Protein AF-A0A6B3F4C3-F1 (afdb_monomer)

Secondary structure (DSSP, 8-state):
-PPPPHHHHHHHHHHHHHHHHHHHHHHHHHH--HHHHHHHHHHHHHHHGGGG-SSHHHHHHHHHHHHHHHHHHHHHHHTTSTT---

Mean predicted aligned error: 5.35 Å

Nearest PDB structures (foldseek):
  7dgw-assembly1_A  TM=4.961E-01  e=2.605E+00  Escherichia coli 'BL21-Gold(DE3)pLysS AG'
  5ip0-assembly2_E  TM=3.593E-01  e=4.968E+00  Aeromonas hydrophila
  4wpe-ass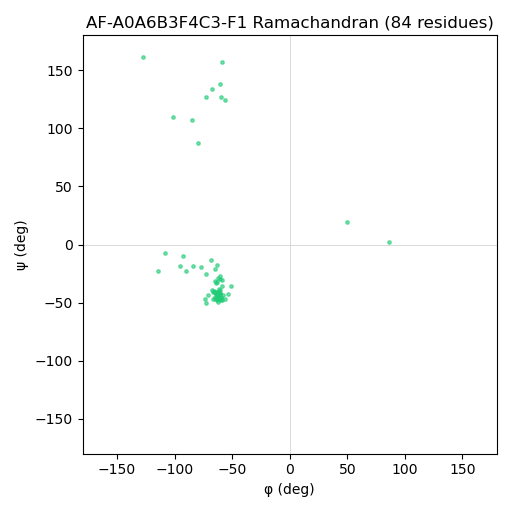embly1_A-2  TM=3.337E-01  e=6.662E+00  Saccharomyces cerevisiae S288C

Structure (mmCIF, N/CA/C/O backbone):
data_AF-A0A6B3F4C3-F1
#
_entry.id   AF-A0A6B3F4C3-F1
#
loop_
_atom_site.group_PDB
_atom_site.id
_atom_site.type_symbol
_atom_site.label_atom_id
_atom_site.label_alt_id
_atom_site.label_comp_id
_atom_site.label_asym_id
_atom_site.label_entity_id
_atom_site.label_seq_id
_atom_site.pdbx_PDB_ins_code
_atom_site.Cartn_x
_atom_site.Cartn_y
_atom_site.Cartn_z
_atom_site.occupancy
_atom_site.B_iso_or_equiv
_atom_site.auth_seq_id
_atom_site.auth_comp_id
_atom_site.auth_asym_id
_atom_site.auth_atom_id
_atom_site.pdbx_PDB_model_num
ATOM 1 N N . ARG A 1 1 ? -6.932 2.596 -28.651 1.00 62.41 1 ARG A N 1
ATOM 2 C CA . ARG A 1 1 ? -6.374 3.505 -27.622 1.00 62.41 1 ARG A CA 1
ATOM 3 C C . ARG A 1 1 ? -4.872 3.483 -27.811 1.00 62.41 1 ARG A C 1
ATOM 5 O O . ARG A 1 1 ? -4.340 2.384 -27.851 1.00 62.41 1 ARG A O 1
ATOM 12 N N . GLU A 1 2 ? -4.234 4.633 -28.005 1.00 71.00 2 GLU A N 1
ATOM 13 C CA . GLU A 1 2 ? -2.769 4.710 -27.954 1.00 71.00 2 GLU A CA 1
ATOM 14 C C . GLU A 1 2 ? -2.301 4.271 -26.564 1.00 71.00 2 GLU A C 1
ATOM 16 O O . GLU A 1 2 ? -2.953 4.594 -25.564 1.00 71.00 2 GLU A O 1
ATOM 21 N N . GLU A 1 3 ? -1.224 3.489 -26.502 1.00 73.62 3 GLU A N 1
ATOM 22 C CA . GLU A 1 3 ? -0.633 3.146 -25.215 1.00 73.62 3 GLU A CA 1
ATOM 23 C C . GLU A 1 3 ? -0.024 4.405 -24.588 1.00 73.62 3 GLU A C 1
ATOM 25 O O . GLU A 1 3 ? 0.669 5.164 -25.273 1.00 73.62 3 GLU A O 1
ATOM 30 N N . PRO A 1 4 ? -0.280 4.663 -23.296 1.00 78.12 4 PRO A N 1
ATOM 31 C CA . PRO A 1 4 ? 0.332 5.789 -22.613 1.00 78.12 4 PRO A CA 1
ATOM 32 C C . PRO A 1 4 ? 1.857 5.645 -22.654 1.00 78.12 4 PRO A C 1
ATOM 34 O O . PRO A 1 4 ? 2.412 4.625 -22.251 1.00 78.12 4 PRO A O 1
ATOM 37 N N . GLY A 1 5 ? 2.542 6.690 -23.124 1.00 90.06 5 GLY A N 1
ATOM 38 C CA . GLY A 1 5 ? 4.002 6.728 -23.117 1.00 90.06 5 GLY A CA 1
ATOM 39 C C . GLY A 1 5 ? 4.571 6.580 -21.700 1.00 90.06 5 GLY A C 1
ATOM 40 O O . GLY A 1 5 ? 3.913 6.909 -20.711 1.00 90.06 5 GLY A O 1
ATOM 41 N N . ALA A 1 6 ? 5.826 6.134 -21.599 1.00 86.62 6 ALA A N 1
ATOM 42 C CA . ALA A 1 6 ? 6.491 5.836 -20.324 1.00 86.62 6 ALA A CA 1
ATOM 43 C C . ALA A 1 6 ? 6.403 6.980 -19.293 1.00 86.62 6 ALA A C 1
ATOM 45 O O . ALA A 1 6 ? 6.241 6.744 -18.100 1.00 86.62 6 ALA A O 1
ATOM 46 N N . GLU A 1 7 ? 6.455 8.230 -19.750 1.00 89.19 7 GLU A N 1
ATOM 47 C CA . GLU A 1 7 ? 6.328 9.402 -18.886 1.00 89.19 7 GLU A CA 1
ATOM 48 C C . GLU A 1 7 ? 4.925 9.555 -18.271 1.00 89.19 7 GLU A C 1
ATOM 50 O O . GLU A 1 7 ? 4.792 9.881 -17.093 1.00 89.19 7 GLU A O 1
ATOM 55 N N . ALA A 1 8 ? 3.870 9.271 -19.038 1.00 91.12 8 ALA A N 1
ATOM 56 C CA . ALA A 1 8 ? 2.505 9.283 -18.519 1.00 91.12 8 ALA A CA 1
ATOM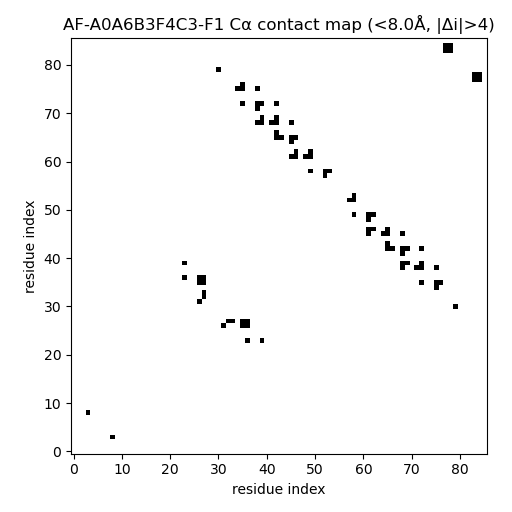 57 C C . ALA A 1 8 ? 2.302 8.174 -17.475 1.00 91.12 8 ALA A C 1
ATOM 59 O O . ALA A 1 8 ? 1.696 8.424 -16.435 1.00 91.12 8 ALA A O 1
ATOM 60 N N . LEU A 1 9 ? 2.875 6.988 -17.711 1.00 88.19 9 LEU A N 1
ATOM 61 C CA . LEU A 1 9 ? 2.852 5.877 -16.756 1.00 88.19 9 LEU A CA 1
ATOM 62 C C . LEU A 1 9 ? 3.585 6.217 -15.451 1.00 88.19 9 LEU A C 1
ATOM 64 O O . LEU A 1 9 ? 3.056 5.950 -14.376 1.00 88.19 9 LEU A O 1
ATOM 68 N N . ARG A 1 10 ? 4.759 6.859 -15.524 1.00 85.94 10 ARG A N 1
ATOM 69 C CA . ARG A 1 10 ? 5.502 7.300 -14.329 1.00 85.94 10 ARG A CA 1
ATOM 70 C C . ARG A 1 10 ? 4.725 8.322 -13.504 1.00 85.94 10 ARG A C 1
ATOM 72 O O . ARG A 1 10 ? 4.660 8.197 -12.283 1.00 85.94 10 ARG A O 1
ATOM 79 N N . ARG A 1 11 ? 4.107 9.312 -14.157 1.00 91.25 11 ARG A N 1
ATOM 80 C CA . ARG A 1 11 ? 3.265 10.302 -13.464 1.00 91.25 11 ARG A CA 1
ATOM 81 C C . ARG A 1 11 ? 2.062 9.659 -12.793 1.00 91.25 11 ARG A C 1
ATOM 83 O O . ARG A 1 11 ? 1.753 9.990 -11.653 1.00 91.25 11 ARG A O 1
ATOM 90 N N . GLU A 1 12 ? 1.408 8.733 -13.483 1.00 93.38 12 GLU A N 1
ATOM 91 C CA . GLU A 1 12 ? 0.262 8.024 -12.926 1.00 93.38 12 GLU A CA 1
ATOM 92 C C . GLU A 1 12 ? 0.664 7.141 -11.739 1.00 93.38 12 GLU A C 1
ATOM 94 O O . GLU A 1 12 ? -0.005 7.166 -10.707 1.00 93.38 12 GLU A O 1
ATOM 99 N N . ALA A 1 13 ? 1.800 6.444 -11.821 1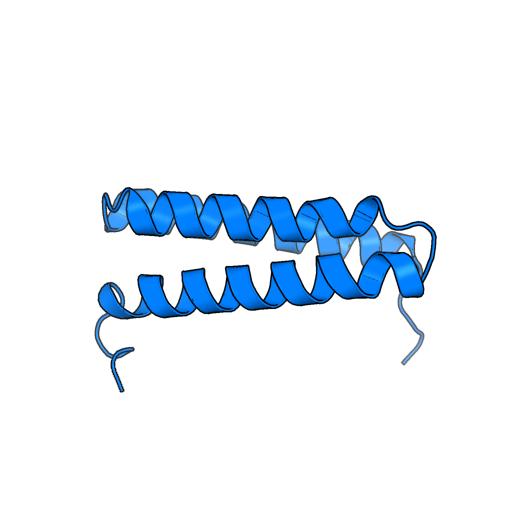.00 88.31 13 ALA A N 1
ATOM 100 C CA . ALA A 1 13 ? 2.346 5.679 -10.703 1.00 88.31 13 ALA A CA 1
ATOM 101 C C . ALA A 1 13 ? 2.636 6.575 -9.485 1.00 88.31 13 ALA A C 1
ATOM 103 O O . ALA A 1 13 ? 2.214 6.258 -8.372 1.00 88.31 13 ALA A O 1
ATOM 104 N N . ALA A 1 14 ? 3.273 7.734 -9.690 1.00 89.12 14 ALA A N 1
ATOM 105 C CA . ALA A 1 14 ? 3.527 8.700 -8.621 1.00 89.12 14 ALA A CA 1
ATOM 106 C C . ALA A 1 14 ? 2.226 9.239 -7.995 1.00 89.12 14 ALA A C 1
ATOM 108 O O . ALA A 1 14 ? 2.124 9.344 -6.771 1.00 89.12 14 ALA A O 1
ATOM 109 N N . ARG A 1 15 ? 1.208 9.529 -8.819 1.00 94.81 15 ARG A N 1
ATOM 110 C CA . ARG A 1 15 ? -0.118 9.968 -8.358 1.00 94.81 15 ARG A CA 1
ATOM 111 C C . ARG A 1 15 ? -0.792 8.898 -7.500 1.00 94.81 15 ARG A C 1
ATOM 113 O O . ARG A 1 15 ? -1.258 9.200 -6.404 1.00 94.81 15 ARG A O 1
ATOM 120 N N . LEU A 1 16 ? -0.825 7.652 -7.971 1.00 92.12 16 LEU A N 1
ATOM 121 C CA . LEU A 1 16 ? -1.402 6.526 -7.230 1.00 92.12 16 LEU A CA 1
ATOM 122 C C . LEU A 1 16 ? -0.662 6.278 -5.914 1.00 92.12 16 LEU A C 1
ATOM 124 O O . LEU A 1 16 ? -1.294 6.023 -4.891 1.00 92.12 16 LEU A O 1
ATOM 128 N N . ARG A 1 17 ? 0.665 6.428 -5.913 1.00 89.44 17 ARG A N 1
ATOM 129 C CA . ARG A 1 17 ? 1.482 6.324 -4.704 1.00 89.44 17 ARG A CA 1
ATOM 130 C C . ARG A 1 17 ? 1.122 7.390 -3.668 1.00 89.44 17 ARG A C 1
ATOM 132 O O . ARG A 1 17 ? 1.007 7.072 -2.486 1.00 89.44 17 ARG A O 1
ATOM 139 N N . ALA A 1 18 ? 0.923 8.638 -4.092 1.00 93.12 18 ALA A N 1
ATOM 140 C CA . ALA A 1 18 ? 0.490 9.711 -3.198 1.00 93.12 18 ALA A CA 1
ATOM 141 C C . ALA A 1 18 ? -0.889 9.414 -2.583 1.00 93.12 18 ALA A C 1
ATOM 143 O O . ALA A 1 18 ? -1.057 9.529 -1.371 1.00 93.12 18 ALA A O 1
ATOM 144 N N . VAL A 1 19 ? -1.838 8.938 -3.396 1.00 94.88 19 VAL A N 1
ATOM 145 C CA . VAL A 1 19 ? -3.173 8.525 -2.927 1.00 94.88 19 VAL A CA 1
ATOM 146 C C . VAL A 1 19 ? -3.083 7.385 -1.908 1.00 94.88 19 VAL A C 1
ATOM 148 O O . VAL A 1 19 ? -3.771 7.416 -0.890 1.00 94.88 19 VAL A O 1
ATOM 151 N N . ALA A 1 20 ? -2.222 6.392 -2.145 1.00 90.38 20 ALA A N 1
ATOM 152 C CA . ALA A 1 20 ? -2.029 5.279 -1.219 1.00 90.38 20 ALA A CA 1
ATOM 153 C C . ALA A 1 20 ? -1.470 5.742 0.137 1.00 90.38 20 ALA A C 1
ATOM 155 O O . ALA A 1 20 ? -1.948 5.298 1.179 1.00 90.38 20 ALA A O 1
ATOM 156 N N . LEU A 1 21 ? -0.501 6.663 0.135 1.00 91.12 21 LEU A N 1
ATOM 157 C CA . LEU A 1 21 ? 0.032 7.258 1.363 1.00 91.12 21 LEU A CA 1
ATOM 158 C C . LEU A 1 21 ? -1.032 8.038 2.139 1.00 91.12 21 LEU A C 1
ATOM 160 O O . LEU A 1 21 ? -1.139 7.883 3.353 1.00 91.12 21 LEU A O 1
ATOM 164 N N . GLU A 1 22 ? -1.832 8.850 1.449 1.00 93.44 22 GLU A N 1
ATOM 165 C CA . GLU A 1 22 ? -2.917 9.615 2.067 1.00 93.44 22 GLU A CA 1
ATOM 166 C C . GLU A 1 22 ? -3.981 8.691 2.679 1.00 93.44 22 GLU A C 1
ATOM 168 O O . GLU A 1 22 ? -4.438 8.916 3.801 1.00 93.44 22 GLU A O 1
ATOM 173 N N . ALA A 1 23 ? -4.348 7.618 1.973 1.00 89.81 23 ALA A N 1
ATOM 174 C CA . ALA A 1 23 ? -5.275 6.611 2.478 1.00 89.81 23 ALA A CA 1
ATOM 175 C C . ALA A 1 23 ? -4.720 5.880 3.709 1.00 89.81 23 ALA A C 1
ATOM 177 O O . ALA A 1 23 ? -5.442 5.705 4.689 1.00 89.81 23 ALA A O 1
ATOM 178 N N . MET A 1 24 ? -3.438 5.502 3.689 1.00 88.38 24 MET A N 1
ATOM 179 C CA . MET A 1 24 ? -2.774 4.861 4.825 1.00 88.38 24 MET A CA 1
ATOM 180 C C . MET A 1 24 ? -2.748 5.786 6.044 1.00 88.38 24 MET A C 1
ATOM 182 O O . MET A 1 24 ? -3.144 5.364 7.123 1.00 88.38 24 MET A O 1
ATOM 186 N N . PHE A 1 25 ? -2.373 7.054 5.865 1.00 86.81 25 PHE A N 1
ATOM 187 C CA . PHE A 1 25 ? -2.381 8.044 6.944 1.00 86.81 25 PHE A CA 1
ATOM 188 C C . PHE A 1 25 ? -3.777 8.209 7.562 1.00 86.81 25 PHE A C 1
ATOM 190 O O . PHE A 1 25 ? -3.928 8.215 8.780 1.00 86.81 25 PHE A O 1
ATOM 197 N N . ARG A 1 26 ? -4.828 8.275 6.734 1.00 89.25 26 ARG A N 1
ATOM 198 C CA . ARG A 1 26 ? -6.216 8.317 7.225 1.00 89.25 26 ARG A CA 1
ATOM 199 C C . ARG A 1 26 ? -6.601 7.054 7.994 1.00 89.25 26 ARG A C 1
ATOM 201 O O . ARG A 1 26 ? -7.272 7.161 9.013 1.00 89.25 26 ARG A O 1
ATOM 208 N N . ALA A 1 27 ? -6.189 5.877 7.527 1.00 86.44 27 ALA A N 1
ATOM 209 C CA . ALA A 1 27 ? -6.441 4.625 8.234 1.00 86.44 27 ALA A CA 1
ATOM 210 C C . ALA A 1 27 ? -5.726 4.590 9.596 1.00 86.44 27 ALA A C 1
ATOM 212 O O . ALA A 1 27 ? -6.326 4.175 10.584 1.00 86.44 27 ALA A O 1
ATOM 213 N N . GLU A 1 28 ? -4.485 5.077 9.668 1.00 86.62 28 GLU A N 1
ATOM 214 C CA . GLU A 1 28 ? -3.739 5.212 10.926 1.00 86.62 28 GLU A CA 1
ATOM 215 C C . GLU A 1 28 ? -4.473 6.139 11.912 1.00 86.62 28 GLU A C 1
ATOM 217 O O . GLU A 1 28 ? -4.669 5.757 13.063 1.00 86.62 28 GLU A O 1
ATOM 222 N N . LEU A 1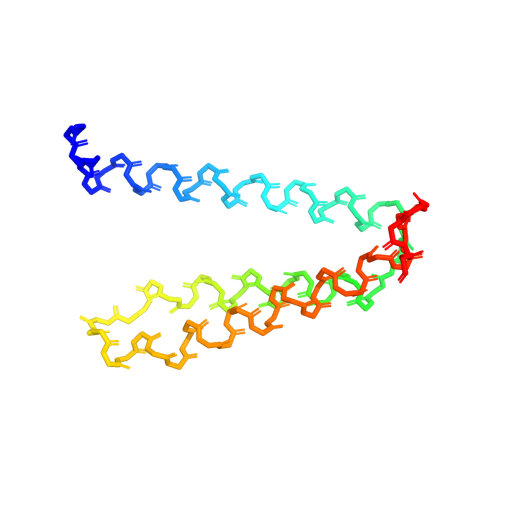 29 ? -4.972 7.295 11.451 1.00 87.50 29 LEU A N 1
ATOM 223 C CA . LEU A 1 29 ? -5.739 8.236 12.282 1.00 87.50 29 LEU A CA 1
ATOM 224 C C . LEU A 1 29 ? -7.074 7.679 12.797 1.00 87.50 29 LEU A C 1
ATOM 226 O O . LEU A 1 29 ? -7.528 8.082 13.862 1.00 87.50 29 LEU A O 1
ATOM 230 N N . LEU A 1 30 ? -7.739 6.820 12.023 1.00 89.06 30 LEU A N 1
ATOM 231 C CA . LEU A 1 30 ? -9.084 6.331 12.349 1.00 89.06 30 LEU A CA 1
ATOM 232 C C . LEU A 1 30 ? -9.087 5.052 13.189 1.00 89.06 30 LEU A C 1
ATOM 234 O O . LEU A 1 30 ? -10.096 4.753 13.822 1.00 89.06 30 LEU A O 1
ATOM 238 N N . THR A 1 31 ? -8.008 4.272 13.144 1.00 86.50 31 THR A N 1
ATOM 239 C CA . THR A 1 31 ? -7.963 2.932 13.752 1.00 86.50 31 THR A CA 1
ATOM 240 C C . THR A 1 31 ? -6.981 2.823 14.908 1.00 86.50 31 THR A C 1
ATOM 242 O O . THR A 1 31 ? -7.116 1.901 15.706 1.00 86.50 31 THR A O 1
ATOM 245 N N . GLU A 1 32 ? -5.969 3.701 14.970 1.00 83.31 32 GLU A N 1
ATOM 246 C CA . GLU A 1 32 ? -4.828 3.608 15.899 1.00 83.31 32 GLU A CA 1
ATOM 247 C C . GLU A 1 32 ? -4.151 2.215 15.908 1.00 83.31 32 GLU A C 1
ATOM 249 O O . GLU A 1 32 ? -3.432 1.847 16.835 1.00 83.31 32 GLU A O 1
ATOM 254 N N . SER A 1 33 ? -4.358 1.411 14.857 1.00 88.06 33 SER A N 1
ATOM 255 C CA . SER A 1 33 ? -3.875 0.034 14.779 1.00 88.06 33 SER A CA 1
ATOM 256 C C . SER A 1 33 ? -2.433 -0.008 14.283 1.00 88.06 33 SER A C 1
ATOM 258 O O . SER A 1 33 ? -2.160 0.173 13.092 1.00 88.06 33 SER A O 1
ATOM 260 N N . GLU A 1 34 ? -1.496 -0.314 15.183 1.00 88.56 34 GLU A N 1
ATOM 261 C CA . GLU A 1 34 ? -0.081 -0.498 14.830 1.00 88.56 34 GLU A CA 1
ATOM 262 C C . GLU A 1 34 ? 0.125 -1.609 13.790 1.00 88.56 34 GLU A C 1
ATOM 264 O O . GLU A 1 34 ? 0.973 -1.484 12.902 1.00 88.56 34 GLU A O 1
ATOM 269 N N . GLU A 1 35 ? -0.673 -2.678 13.865 1.00 89.31 35 GLU A N 1
ATOM 270 C CA . GLU A 1 35 ? -0.624 -3.804 12.932 1.00 89.31 35 GLU A CA 1
ATOM 271 C C . GLU A 1 35 ? -1.051 -3.386 11.519 1.00 89.31 35 GLU A C 1
ATOM 273 O O . GLU A 1 35 ? -0.340 -3.662 10.547 1.00 89.31 35 GLU A O 1
ATOM 278 N N . LEU A 1 36 ? -2.165 -2.656 11.395 1.00 90.38 36 LEU A N 1
ATOM 279 C CA . LEU A 1 36 ? -2.641 -2.142 10.110 1.00 90.38 36 LEU A CA 1
ATOM 280 C C . LEU A 1 36 ? -1.630 -1.167 9.494 1.00 90.38 36 LEU A C 1
ATOM 282 O O . LEU A 1 36 ? -1.332 -1.237 8.298 1.00 90.38 36 LEU A O 1
ATOM 286 N N . ALA A 1 37 ? -1.064 -0.295 10.327 1.00 90.44 37 ALA A N 1
ATOM 287 C CA . ALA A 1 37 ? -0.033 0.658 9.945 1.00 90.44 37 ALA A CA 1
ATOM 288 C C . ALA A 1 37 ? 1.236 -0.057 9.437 1.00 90.44 37 ALA A C 1
ATOM 290 O O . ALA A 1 37 ? 1.794 0.279 8.388 1.00 90.44 37 ALA A O 1
ATOM 291 N N . ALA A 1 38 ? 1.683 -1.101 10.143 1.00 92.00 38 ALA A N 1
ATOM 292 C CA . ALA A 1 38 ? 2.826 -1.915 9.740 1.00 92.00 38 ALA A CA 1
ATOM 293 C C . ALA A 1 38 ? 2.571 -2.665 8.422 1.00 92.00 38 ALA A C 1
ATOM 295 O O . ALA A 1 38 ? 3.444 -2.678 7.546 1.00 92.00 38 ALA A O 1
ATOM 296 N N . ALA A 1 39 ? 1.376 -3.238 8.248 1.00 93.25 39 ALA A N 1
ATOM 297 C CA . ALA A 1 39 ? 0.979 -3.915 7.017 1.00 93.25 39 ALA A CA 1
ATOM 298 C C . ALA A 1 39 ? 0.963 -2.954 5.815 1.00 93.25 39 ALA A C 1
ATOM 300 O O . ALA A 1 39 ? 1.515 -3.281 4.762 1.00 93.25 39 ALA A O 1
ATOM 301 N N . GLY A 1 40 ? 0.416 -1.744 5.984 1.00 92.81 40 GLY A N 1
ATOM 302 C CA . GLY A 1 40 ? 0.383 -0.713 4.940 1.00 92.81 40 GLY A CA 1
ATOM 303 C C . GLY A 1 40 ? 1.783 -0.258 4.522 1.00 92.81 40 GLY A C 1
ATOM 304 O O . GLY A 1 40 ? 2.119 -0.257 3.333 1.00 92.81 40 GLY A O 1
ATOM 305 N N . ARG A 1 41 ? 2.656 0.025 5.498 1.00 92.50 41 ARG A N 1
ATOM 306 C CA . ARG A 1 41 ? 4.059 0.388 5.235 1.00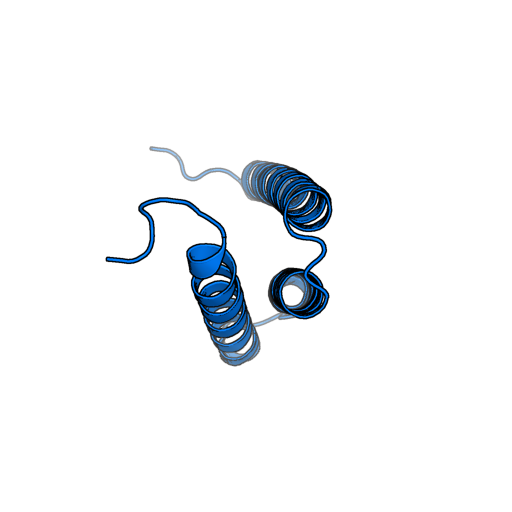 92.50 41 ARG A CA 1
ATOM 307 C C . ARG A 1 41 ? 4.818 -0.719 4.509 1.00 92.50 41 ARG A C 1
ATOM 309 O O . ARG A 1 41 ? 5.614 -0.433 3.611 1.00 92.50 41 ARG A O 1
ATOM 316 N N . ARG A 1 42 ? 4.573 -1.984 4.865 1.00 94.12 42 ARG A N 1
ATOM 317 C CA . ARG A 1 42 ? 5.179 -3.131 4.180 1.00 94.12 42 ARG A CA 1
ATOM 318 C C . ARG A 1 42 ? 4.705 -3.237 2.729 1.00 94.12 42 ARG A C 1
ATOM 320 O O . ARG A 1 42 ? 5.544 -3.404 1.848 1.00 94.12 42 ARG A O 1
ATOM 327 N N . ALA A 1 43 ? 3.406 -3.081 2.475 1.00 93.62 43 ALA A N 1
ATOM 328 C CA . ALA A 1 43 ? 2.844 -3.127 1.125 1.00 93.62 43 ALA A CA 1
ATOM 329 C C . ALA A 1 43 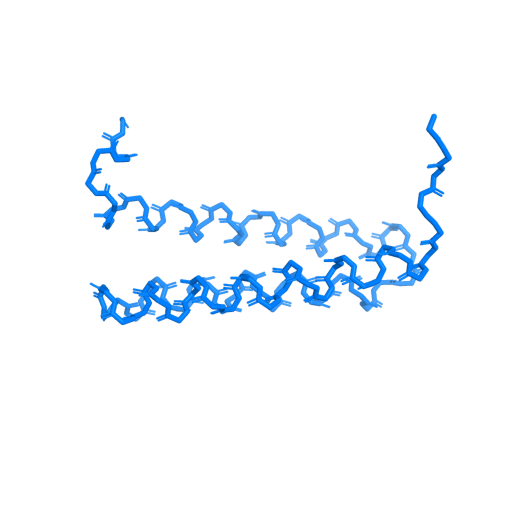? 3.425 -2.043 0.204 1.00 93.62 43 ALA A C 1
ATOM 331 O O . ALA A 1 43 ? 3.788 -2.333 -0.940 1.00 93.62 43 ALA A O 1
ATOM 332 N N . LEU A 1 44 ? 3.592 -0.817 0.711 1.00 91.69 44 LEU A N 1
ATOM 333 C CA . LEU A 1 44 ? 4.253 0.262 -0.030 1.00 91.69 44 LEU A CA 1
ATOM 334 C C . LEU A 1 44 ? 5.718 -0.067 -0.327 1.00 91.69 44 LEU A C 1
ATOM 336 O O . LEU A 1 44 ? 6.143 0.026 -1.474 1.00 91.69 44 LEU A O 1
ATOM 340 N N . LYS A 1 45 ? 6.476 -0.520 0.676 1.00 91.88 45 LYS A N 1
ATOM 341 C CA . LYS A 1 45 ? 7.894 -0.868 0.509 1.00 91.88 45 LYS A CA 1
ATOM 342 C C . LYS A 1 45 ? 8.112 -1.983 -0.516 1.00 91.88 45 LYS A C 1
ATOM 344 O O . LYS A 1 45 ? 9.052 -1.915 -1.306 1.00 91.88 45 LYS A O 1
ATOM 349 N N . ASP A 1 46 ? 7.277 -3.017 -0.489 1.00 92.44 46 ASP A N 1
ATOM 350 C CA . ASP A 1 46 ? 7.398 -4.139 -1.421 1.00 92.44 46 ASP A CA 1
ATOM 351 C C . ASP A 1 46 ? 6.955 -3.754 -2.843 1.00 92.44 46 ASP A C 1
ATOM 353 O O . ASP A 1 46 ? 7.480 -4.307 -3.807 1.00 92.44 46 ASP A O 1
ATOM 357 N N . THR A 1 47 ? 6.079 -2.754 -2.983 1.00 89.38 47 THR A N 1
ATOM 358 C CA . THR A 1 47 ? 5.731 -2.151 -4.280 1.00 89.38 47 THR A CA 1
ATOM 359 C C . THR A 1 47 ? 6.859 -1.266 -4.815 1.00 89.38 47 THR A C 1
ATOM 361 O O . THR A 1 47 ? 7.274 -1.452 -5.953 1.00 89.38 47 THR A O 1
ATOM 364 N N . ASP A 1 48 ? 7.433 -0.386 -3.989 1.00 88.94 48 ASP A N 1
ATOM 365 C CA . ASP A 1 48 ? 8.555 0.489 -4.372 1.00 88.94 48 ASP A CA 1
ATOM 366 C C . ASP A 1 48 ? 9.797 -0.329 -4.807 1.00 88.94 48 ASP A C 1
ATOM 368 O O . ASP A 1 48 ? 10.570 0.087 -5.666 1.00 88.94 48 ASP A O 1
ATOM 372 N N . ARG A 1 49 ? 9.990 -1.541 -4.265 1.00 87.25 49 ARG A N 1
ATOM 373 C CA . ARG A 1 49 ? 11.077 -2.449 -4.680 1.00 87.25 49 ARG A CA 1
ATOM 374 C C . ARG A 1 49 ? 10.971 -2.941 -6.120 1.00 87.25 49 ARG A C 1
ATOM 376 O O . ARG A 1 49 ? 11.983 -3.385 -6.660 1.00 87.25 49 ARG A O 1
ATOM 383 N N . MET A 1 50 ? 9.789 -2.901 -6.732 1.00 86.75 50 MET A N 1
ATOM 384 C CA . MET A 1 50 ? 9.613 -3.332 -8.120 1.00 86.75 50 MET A CA 1
ATOM 385 C C . MET A 1 50 ? 10.429 -2.468 -9.091 1.00 86.75 50 MET A C 1
ATOM 387 O O . MET A 1 50 ? 10.918 -2.995 -10.087 1.00 86.75 50 MET A O 1
ATOM 391 N N . ASP A 1 51 ? 10.671 -1.198 -8.752 1.00 85.00 51 ASP A N 1
ATOM 392 C CA . ASP A 1 51 ? 11.478 -0.268 -9.554 1.00 85.00 51 ASP A CA 1
ATOM 393 C C . ASP A 1 51 ? 12.973 -0.636 -9.598 1.00 85.00 51 ASP A C 1
ATOM 395 O O . ASP A 1 51 ? 13.725 -0.109 -10.417 1.00 85.00 51 ASP A O 1
ATOM 399 N N . LEU A 1 52 ? 13.425 -1.552 -8.731 1.00 87.25 52 LEU A N 1
ATOM 400 C CA . LEU A 1 52 ? 14.810 -2.032 -8.709 1.00 87.25 52 LEU A CA 1
ATOM 401 C C . LEU A 1 52 ? 15.069 -3.156 -9.722 1.00 87.25 52 LEU A C 1
ATOM 403 O O . LEU A 1 52 ? 16.230 -3.426 -10.036 1.00 87.25 52 LEU A O 1
ATOM 407 N N . ALA A 1 53 ? 14.018 -3.819 -10.211 1.00 88.69 53 ALA A N 1
ATOM 408 C CA . ALA A 1 53 ? 14.148 -4.913 -11.164 1.00 88.69 53 ALA A CA 1
ATOM 409 C C . ALA A 1 53 ? 14.542 -4.373 -12.546 1.00 88.69 53 ALA A C 1
ATOM 411 O O . ALA A 1 53 ? 13.878 -3.506 -13.114 1.00 88.69 53 ALA A O 1
ATOM 412 N N . ARG A 1 54 ? 15.619 -4.914 -13.113 1.00 89.50 54 ARG A N 1
ATOM 413 C CA . ARG A 1 54 ? 16.121 -4.564 -14.450 1.00 89.50 54 ARG A CA 1
ATOM 414 C C . ARG A 1 54 ? 15.611 -5.518 -15.519 1.00 89.50 54 ARG A C 1
ATOM 416 O O . ARG A 1 54 ? 15.632 -5.184 -16.703 1.00 89.50 54 ARG A O 1
ATOM 423 N N . THR A 1 55 ? 15.147 -6.696 -15.111 1.00 91.00 55 THR A N 1
ATOM 424 C CA . THR A 1 55 ? 14.595 -7.715 -16.004 1.00 91.00 55 THR A CA 1
ATOM 425 C C . THR A 1 55 ? 13.215 -8.179 -15.546 1.00 91.00 55 THR A C 1
ATOM 427 O O . THR A 1 55 ? 12.813 -8.015 -14.394 1.00 91.00 55 THR A O 1
ATOM 430 N N . ARG A 1 56 ? 12.460 -8.793 -16.465 1.00 86.50 56 ARG A N 1
ATOM 431 C CA . ARG A 1 56 ? 11.156 -9.395 -16.136 1.00 86.50 56 ARG A CA 1
ATOM 432 C C . ARG A 1 56 ? 11.276 -10.546 -15.139 1.00 86.50 56 ARG A C 1
ATOM 434 O O . ARG A 1 56 ? 10.356 -10.759 -14.357 1.00 86.50 56 ARG A O 1
ATOM 441 N N . GLU A 1 57 ? 12.380 -11.282 -15.188 1.00 90.69 57 GLU A N 1
ATOM 442 C CA . GLU A 1 57 ? 12.643 -12.405 -14.291 1.00 90.69 57 GLU A CA 1
ATOM 443 C C . GLU A 1 57 ? 12.924 -11.908 -12.868 1.00 90.69 57 GLU A C 1
ATOM 445 O O . GLU A 1 57 ? 12.296 -12.375 -11.920 1.00 90.69 57 GLU A O 1
ATOM 450 N N . GLU A 1 58 ? 13.730 -10.850 -12.730 1.00 90.00 58 GLU A N 1
ATOM 451 C CA . GLU A 1 58 ? 13.952 -10.155 -11.454 1.00 90.00 58 GLU A CA 1
ATOM 452 C C . GLU A 1 58 ? 12.666 -9.556 -10.868 1.00 90.00 58 GLU A C 1
ATOM 454 O O . GLU A 1 58 ? 12.546 -9.425 -9.653 1.00 90.00 58 GLU A O 1
ATOM 459 N N . LEU A 1 59 ? 11.684 -9.214 -11.709 1.00 91.06 59 LEU A N 1
ATOM 460 C CA . LEU A 1 59 ? 10.402 -8.656 -11.275 1.00 91.06 59 LEU A CA 1
ATOM 461 C C . LEU A 1 59 ? 9.446 -9.713 -10.696 1.00 91.06 59 LEU A C 1
ATOM 463 O O . LEU A 1 59 ? 8.511 -9.360 -9.973 1.00 91.06 59 LEU A O 1
ATOM 467 N N . ALA A 1 60 ? 9.647 -11.002 -10.988 1.00 91.94 60 ALA A N 1
ATOM 468 C CA . ALA A 1 60 ? 8.693 -12.053 -10.634 1.00 91.94 60 ALA A CA 1
ATOM 469 C C . ALA A 1 60 ? 8.472 -12.175 -9.114 1.00 91.94 60 ALA A C 1
ATOM 471 O O . ALA A 1 60 ? 7.325 -12.220 -8.647 1.00 91.94 60 ALA A O 1
ATOM 472 N N . GLU A 1 61 ? 9.556 -12.182 -8.337 1.00 91.19 61 GLU A N 1
ATOM 473 C CA . GLU A 1 61 ? 9.507 -12.291 -6.876 1.00 91.19 61 GLU A CA 1
ATOM 474 C C . GLU A 1 61 ? 9.007 -10.989 -6.207 1.00 91.19 61 GLU A C 1
ATOM 476 O O . GLU A 1 61 ? 8.055 -11.067 -5.423 1.00 91.19 61 GLU A O 1
ATOM 481 N N . PRO A 1 62 ? 9.531 -9.779 -6.513 1.00 92.19 62 PRO A N 1
ATOM 482 C CA . PRO A 1 62 ? 8.970 -8.517 -6.019 1.00 92.19 62 PRO A CA 1
ATOM 483 C C . PRO A 1 62 ? 7.477 -8.359 -6.308 1.00 92.19 62 PRO A C 1
ATOM 485 O O . PRO A 1 62 ? 6.723 -7.982 -5.415 1.00 92.19 62 PRO A O 1
ATOM 488 N N . ARG A 1 63 ? 7.021 -8.720 -7.515 1.00 91.19 63 ARG A N 1
ATOM 489 C CA . ARG A 1 63 ? 5.599 -8.656 -7.878 1.00 91.19 63 ARG A CA 1
ATOM 490 C C . ARG A 1 63 ? 4.744 -9.566 -6.998 1.00 91.19 63 ARG A C 1
ATOM 492 O O . ARG A 1 63 ? 3.658 -9.172 -6.577 1.00 91.19 63 ARG A O 1
ATOM 499 N N . THR A 1 64 ? 5.218 -10.781 -6.728 1.00 94.12 64 THR A N 1
ATOM 500 C CA . THR A 1 64 ? 4.505 -11.738 -5.871 1.00 94.12 64 THR A CA 1
ATOM 501 C C . THR A 1 64 ? 4.408 -11.214 -4.440 1.00 94.12 64 THR A C 1
ATOM 503 O O . THR A 1 64 ? 3.307 -11.159 -3.895 1.00 94.12 64 THR A O 1
ATOM 506 N N . ARG A 1 65 ? 5.521 -10.719 -3.884 1.00 93.56 65 ARG A N 1
ATOM 507 C CA . ARG A 1 65 ? 5.565 -10.134 -2.535 1.00 93.56 65 ARG A CA 1
ATOM 508 C C . ARG A 1 65 ? 4.700 -8.885 -2.394 1.00 93.56 65 ARG A C 1
ATOM 510 O O . ARG A 1 65 ? 3.941 -8.786 -1.437 1.00 93.56 65 ARG A O 1
ATOM 517 N N . SER A 1 66 ? 4.772 -7.959 -3.353 1.00 92.69 66 SER A N 1
ATOM 518 C CA . SER A 1 66 ? 3.922 -6.759 -3.377 1.00 92.69 66 SER A CA 1
ATOM 519 C C . SER A 1 66 ? 2.443 -7.152 -3.347 1.00 92.69 66 SER A C 1
ATOM 521 O O . SER A 1 66 ? 1.688 -6.669 -2.504 1.00 92.69 66 SER A O 1
ATOM 523 N N . ARG A 1 67 ? 2.040 -8.116 -4.186 1.00 94.00 67 ARG 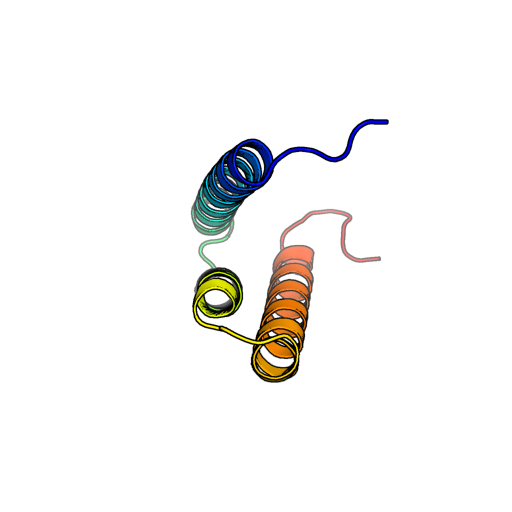A N 1
ATOM 524 C CA . ARG A 1 67 ? 0.662 -8.617 -4.223 1.00 94.00 67 ARG A CA 1
ATOM 525 C C . ARG A 1 67 ? 0.219 -9.206 -2.880 1.00 94.00 67 ARG A C 1
ATOM 527 O O . ARG A 1 67 ? -0.864 -8.878 -2.403 1.00 94.00 67 ARG A O 1
ATOM 534 N N . GLU A 1 68 ? 1.033 -10.059 -2.267 1.00 96.12 68 GLU A N 1
ATOM 535 C CA . GLU A 1 68 ? 0.740 -10.657 -0.955 1.00 96.12 68 GLU A CA 1
ATOM 536 C C . GLU A 1 68 ? 0.633 -9.606 0.156 1.00 96.12 68 GLU A C 1
ATOM 538 O O . GLU A 1 68 ? -0.277 -9.668 0.988 1.00 96.12 68 GLU A O 1
ATOM 543 N N . ALA A 1 69 ? 1.517 -8.607 0.147 1.00 94.75 69 ALA A N 1
ATOM 544 C CA . ALA A 1 69 ? 1.505 -7.525 1.122 1.00 94.75 69 ALA A CA 1
ATOM 545 C C . ALA A 1 69 ? 0.251 -6.644 0.980 1.00 94.75 69 ALA A C 1
ATOM 547 O O . ALA A 1 69 ? -0.374 -6.306 1.986 1.00 94.75 69 ALA A O 1
ATOM 548 N N . VAL A 1 70 ? -0.175 -6.341 -0.252 1.00 92.00 70 VAL A N 1
ATOM 549 C CA . VAL A 1 70 ? -1.434 -5.623 -0.517 1.00 92.00 70 VAL A CA 1
ATOM 550 C C . VAL A 1 70 ? -2.638 -6.420 -0.015 1.00 92.00 70 VAL A C 1
ATOM 552 O O . VAL A 1 70 ? -3.489 -5.858 0.673 1.00 92.00 70 VAL A O 1
ATOM 555 N N . TYR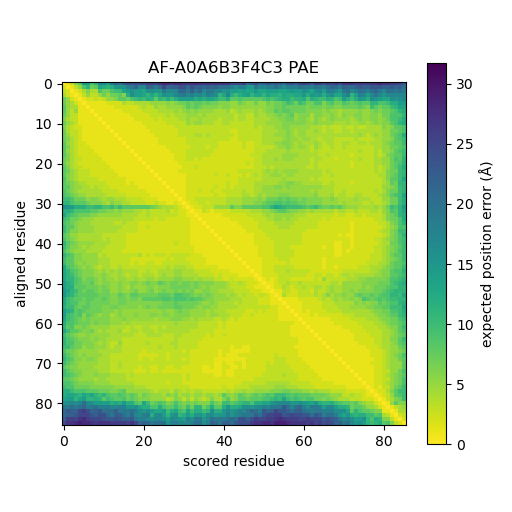 A 1 71 ? -2.714 -7.725 -0.300 1.00 92.94 71 TYR A N 1
ATOM 556 C CA . TYR A 1 71 ? -3.814 -8.557 0.202 1.00 92.94 71 TYR A CA 1
ATOM 557 C C . TYR A 1 71 ? -3.844 -8.625 1.726 1.00 92.94 71 TYR A C 1
ATOM 559 O O . TYR A 1 71 ? -4.920 -8.522 2.312 1.00 92.94 71 TYR A O 1
ATOM 567 N N . THR A 1 72 ? -2.678 -8.742 2.362 1.00 93.31 72 THR A N 1
ATOM 568 C CA . THR A 1 72 ? -2.555 -8.716 3.825 1.00 93.31 72 THR A CA 1
ATOM 569 C C . THR A 1 72 ? -3.089 -7.405 4.398 1.00 93.31 72 THR A C 1
ATOM 571 O O . THR A 1 72 ? -3.909 -7.426 5.314 1.00 93.31 72 THR A O 1
ATOM 574 N N . TYR A 1 73 ? -2.690 -6.264 3.827 1.00 91.50 73 TYR A N 1
ATOM 575 C CA . TYR A 1 73 ? -3.182 -4.956 4.259 1.00 91.50 73 TYR A CA 1
ATOM 576 C C . TYR A 1 73 ? -4.701 -4.826 4.091 1.00 91.50 73 TYR A C 1
ATOM 578 O O . TYR A 1 73 ? -5.388 -4.413 5.020 1.00 91.50 73 TYR A O 1
ATOM 586 N N . VAL A 1 74 ? -5.248 -5.224 2.936 1.00 89.06 74 VAL A N 1
ATOM 587 C CA . VAL A 1 74 ? -6.698 -5.173 2.685 1.00 89.06 74 VAL A CA 1
ATOM 588 C C . VAL A 1 74 ? -7.462 -6.076 3.654 1.00 89.06 74 VAL A C 1
ATOM 590 O O . VAL A 1 74 ? -8.506 -5.673 4.163 1.00 89.06 74 VAL A O 1
ATOM 593 N N . ALA A 1 75 ? -6.956 -7.280 3.930 1.00 89.38 75 ALA A N 1
ATOM 594 C CA . ALA A 1 75 ? -7.565 -8.193 4.891 1.00 89.38 75 ALA A CA 1
ATOM 595 C C . ALA A 1 75 ? -7.586 -7.593 6.305 1.00 89.38 75 ALA A C 1
ATOM 597 O O . ALA A 1 75 ? -8.632 -7.620 6.950 1.00 89.38 75 ALA A O 1
ATOM 598 N N . ALA A 1 76 ? -6.481 -6.983 6.745 1.00 88.31 76 ALA A N 1
ATOM 599 C CA . ALA A 1 76 ? -6.413 -6.282 8.025 1.00 88.31 76 ALA A CA 1
ATOM 600 C C . ALA A 1 76 ? -7.375 -5.078 8.073 1.00 88.31 76 ALA A C 1
ATOM 602 O O . ALA A 1 76 ? -8.087 -4.889 9.056 1.00 88.31 76 ALA A O 1
ATOM 603 N N . ALA A 1 77 ? -7.458 -4.295 6.992 1.00 86.31 77 ALA A N 1
ATOM 604 C CA . ALA A 1 77 ? -8.317 -3.113 6.912 1.00 86.31 77 ALA A CA 1
ATOM 605 C C . ALA A 1 77 ? -9.817 -3.448 6.995 1.00 86.31 77 ALA A C 1
ATOM 607 O O . ALA A 1 77 ? -10.593 -2.653 7.522 1.00 86.31 77 ALA A O 1
ATOM 608 N N . ARG A 1 78 ? -10.246 -4.623 6.507 1.00 84.12 78 ARG A N 1
ATOM 609 C CA . ARG A 1 78 ? -11.663 -5.039 6.532 1.00 84.12 78 ARG A CA 1
ATOM 610 C C . ARG A 1 78 ? -12.259 -5.103 7.935 1.00 84.12 78 ARG A C 1
ATOM 612 O O . ARG A 1 78 ? -13.443 -4.824 8.073 1.00 84.12 78 ARG A O 1
ATOM 619 N N . GLY A 1 79 ? -11.458 -5.411 8.957 1.00 82.56 79 GLY A N 1
ATOM 620 C CA . GLY A 1 79 ? -11.915 -5.401 10.352 1.00 82.56 79 GLY A CA 1
ATOM 621 C C . GLY A 1 79 ? -12.343 -4.016 10.852 1.00 82.56 79 GLY A C 1
ATOM 622 O O . GLY A 1 79 ? -13.080 -3.919 11.827 1.00 82.56 79 GLY A O 1
ATOM 623 N N . TRP A 1 80 ? -11.927 -2.954 10.157 1.00 79.69 80 TRP A N 1
ATOM 624 C CA . TRP A 1 80 ? -12.143 -1.560 10.541 1.00 79.69 80 TRP A CA 1
ATOM 625 C C . TRP A 1 80 ? -13.169 -0.830 9.672 1.00 79.69 80 TRP A C 1
ATOM 627 O O . TRP A 1 80 ? -13.532 0.302 9.981 1.00 79.69 80 TRP A O 1
ATOM 637 N N . VAL A 1 81 ? -13.641 -1.449 8.585 1.00 71.06 81 VAL A N 1
ATOM 638 C CA . VAL A 1 81 ? -14.651 -0.866 7.695 1.00 71.06 81 VAL A CA 1
ATOM 639 C C . VAL A 1 81 ? -16.010 -1.497 8.012 1.00 71.06 81 VAL A C 1
ATOM 641 O O . VAL A 1 81 ? -16.227 -2.670 7.685 1.00 71.06 81 VAL A O 1
ATOM 644 N N . PRO A 1 82 ? -16.954 -0.750 8.616 1.00 65.00 82 PRO A N 1
ATOM 645 C CA . PRO A 1 82 ? -18.297 -1.256 8.872 1.00 65.00 82 PRO A CA 1
ATOM 646 C C . PRO A 1 82 ? -18.950 -1.741 7.570 1.00 65.00 82 PRO A C 1
ATOM 648 O O . PRO A 1 82 ? -19.031 -0.996 6.596 1.00 65.00 82 PRO A O 1
ATOM 651 N N . GLY A 1 83 ? -19.392 -3.002 7.540 1.00 63.19 83 GLY A N 1
ATOM 652 C CA . GLY A 1 83 ? -20.021 -3.618 6.363 1.00 63.19 83 GLY A CA 1
ATOM 653 C C . GLY A 1 83 ? -19.067 -4.239 5.330 1.00 63.19 83 GLY A C 1
ATOM 654 O O . GLY A 1 83 ? -19.545 -4.746 4.321 1.00 63.19 83 GLY A O 1
ATOM 655 N N . ALA A 1 84 ? -17.746 -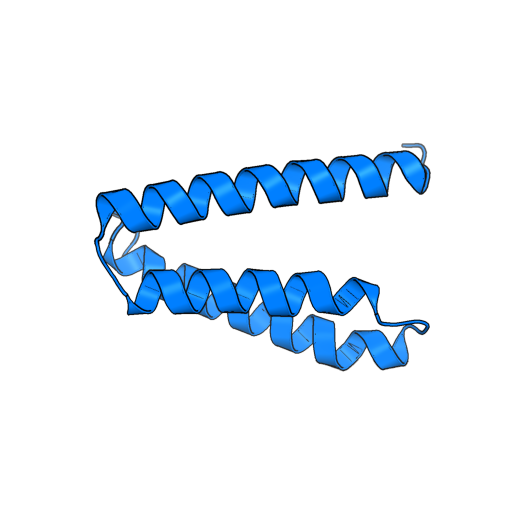4.241 5.560 1.00 61.03 84 ALA A N 1
ATOM 656 C CA . ALA A 1 84 ? -16.773 -4.923 4.690 1.00 61.03 84 ALA A CA 1
ATOM 657 C C . ALA A 1 84 ? -16.439 -6.367 5.118 1.00 61.03 84 ALA A C 1
ATOM 659 O O . ALA A 1 84 ? -15.776 -7.093 4.372 1.00 61.03 84 ALA A O 1
ATOM 660 N N . ALA A 1 85 ? -16.885 -6.779 6.308 1.00 56.41 85 ALA A N 1
ATOM 661 C CA . ALA A 1 85 ? -16.891 -8.170 6.742 1.00 56.41 85 ALA A CA 1
ATOM 662 C C . ALA A 1 85 ? -18.099 -8.873 6.104 1.00 56.41 85 ALA A C 1
ATOM 664 O O . ALA A 1 85 ? -19.201 -8.845 6.647 1.00 56.41 85 ALA A O 1
ATOM 665 N N . GLY A 1 86 ? -17.894 -9.397 4.896 1.00 50.19 86 GLY A N 1
ATOM 666 C CA . GLY A 1 86 ? -18.785 -10.379 4.276 1.00 50.19 86 GLY A CA 1
ATOM 667 C C . GLY A 1 86 ? -18.419 -11.784 4.718 1.00 50.19 86 GLY A C 1
ATOM 668 O O . GLY A 1 86 ? -17.197 -12.044 4.824 1.00 50.19 86 GLY A O 1
#

Radius of gyration: 14.97 Å; Cα contacts (8 Å, |Δi|>4): 47; chains: 1; bounding box: 36×23×44 Å

Solvent-accessible surface area (backbone atoms only — not comparable to full-atom values): 4844 Å² total; per-residue (Å²): 130,83,79,76,52,72,68,56,50,52,52,49,52,54,51,53,50,53,51,51,51,54,51,48,52,51,49,38,75,74,63,73,40,66,66,53,46,50,32,45,53,48,20,50,53,34,46,63,50,42,78,71,40,89,44,76,74,61,31,52,60,37,51,52,51,18,50,53,28,44,52,51,28,54,60,55,50,30,83,74,40,90,86,58,74,122

pLDDT: mean 87.12, std 8.9, range [50.19, 96.12]

Foldseek 3Di:
DPDDPPVVVVVVVVVVLVVLVVVLVVLCVQPVDPQLNVLSVQLSVLVVCCVVDPDPVSNPVSVVSNVVSVVVNVVVCLVVDVPSPD

Sequence (86 aa):
REEPGAEALRREAARLRAVALEAMFRAELLTESEELAAAGRRALKDTDRMDLARTREELAEPRTRSREAVYTYVAAARGWVPGAAG